Protein AF-A0A923WHR3-F1 (afdb_monomer_lite)

Secondary structure (DSSP, 8-state):
----S---EEEEEEEE-TT--SEEEEEEESS-EEEEEETTEEEE-S-BSSEEEEEES-TT-EEEEEEEE-SSS-EEEEEEEEEEB--TT--S---TT--S--EEEEEEEEEE-

Structure (mmCIF, N/CA/C/O backbone):
data_AF-A0A923WHR3-F1
#
_entry.id   AF-A0A923WHR3-F1
#
loop_
_atom_site.group_PDB
_atom_site.id
_atom_site.type_symbol
_atom_site.label_atom_id
_atom_site.label_alt_id
_atom_site.label_comp_id
_atom_site.label_asym_id
_atom_site.label_entity_id
_atom_site.label_seq_id
_atom_site.pdbx_PDB_ins_code
_atom_site.Cartn_x
_atom_site.Cartn_y
_atom_site.Cartn_z
_atom_site.occupancy
_atom_site.B_iso_or_equiv
_atom_site.auth_seq_id
_atom_site.auth_comp_id
_atom_site.auth_asym_id
_atom_site.auth_atom_id
_atom_site.pdbx_PDB_model_num
ATOM 1 N N . ARG A 1 1 ? -17.552 8.888 30.009 1.00 40.91 1 ARG A N 1
ATOM 2 C CA . ARG A 1 1 ? -17.814 8.818 28.555 1.00 40.91 1 ARG A CA 1
ATOM 3 C C . ARG A 1 1 ? -16.868 7.747 28.076 1.00 40.91 1 ARG A C 1
ATOM 5 O O . ARG A 1 1 ? -15.671 7.972 28.127 1.00 40.91 1 ARG A O 1
ATOM 12 N N . ASP A 1 2 ? -17.411 6.563 27.874 1.00 37.69 2 ASP A N 1
ATOM 13 C CA . ASP A 1 2 ? -16.689 5.298 27.891 1.00 37.69 2 ASP A CA 1
ATOM 14 C C . ASP A 1 2 ? -15.660 5.225 26.752 1.00 37.69 2 ASP A C 1
ATOM 16 O O . ASP A 1 2 ? -16.011 5.257 25.573 1.00 37.69 2 ASP A O 1
ATOM 20 N N . GLU A 1 3 ? -14.380 5.194 27.127 1.00 50.12 3 GLU A N 1
ATOM 21 C CA . GLU A 1 3 ? -13.286 4.673 26.312 1.00 50.12 3 GLU A CA 1
ATOM 22 C C . GLU A 1 3 ? -13.333 3.147 26.427 1.00 50.12 3 GLU A C 1
ATOM 24 O O . GLU A 1 3 ? -13.097 2.623 27.507 1.00 50.12 3 GLU A O 1
ATOM 29 N N . GLU A 1 4 ? -13.742 2.467 25.356 1.00 48.66 4 GLU A N 1
ATOM 30 C CA . GLU A 1 4 ? -13.155 1.223 24.827 1.00 48.66 4 GLU A CA 1
ATOM 31 C C . GLU A 1 4 ? -14.097 0.735 23.710 1.00 48.66 4 GLU A C 1
ATOM 33 O O . GLU A 1 4 ? -15.235 0.340 23.958 1.00 48.66 4 GLU A O 1
ATOM 38 N N . GLY A 1 5 ? -13.667 0.798 22.450 1.00 43.59 5 GLY A N 1
ATOM 39 C CA . GLY A 1 5 ? -14.550 0.452 21.329 1.00 43.59 5 GLY A CA 1
ATOM 40 C C . GLY A 1 5 ? -13.839 -0.008 20.071 1.00 43.59 5 GLY A C 1
ATOM 41 O O . GLY A 1 5 ? -14.393 0.138 18.987 1.00 43.59 5 GLY A O 1
ATOM 42 N N . SER A 1 6 ? -12.640 -0.571 20.259 1.00 54.50 6 SER A N 1
ATOM 43 C CA . SER A 1 6 ? -11.760 -1.282 19.322 1.00 54.50 6 SER A CA 1
ATOM 44 C C . SER A 1 6 ? -10.469 -0.539 18.992 1.00 54.50 6 SER A C 1
ATOM 46 O O . SER A 1 6 ? -10.447 0.426 18.229 1.00 54.50 6 SER A O 1
ATOM 48 N N . ALA A 1 7 ? -9.361 -1.054 19.522 1.00 74.56 7 ALA A N 1
ATOM 49 C CA . ALA A 1 7 ? -8.029 -0.642 19.113 1.00 74.56 7 ALA A CA 1
ATOM 50 C C . ALA A 1 7 ? -7.885 -0.778 17.586 1.00 74.56 7 ALA A C 1
ATOM 52 O O . ALA A 1 7 ? -8.135 -1.844 17.018 1.00 74.56 7 ALA A O 1
ATOM 53 N N . SER A 1 8 ? -7.491 0.309 16.915 1.00 85.81 8 SER A N 1
ATOM 54 C CA . SER A 1 8 ? -7.187 0.290 15.482 1.00 85.81 8 SER A CA 1
ATOM 55 C C . SER A 1 8 ? -6.151 -0.788 15.181 1.00 85.81 8 SER A C 1
ATOM 57 O O . SER A 1 8 ? -5.131 -0.883 15.875 1.00 85.81 8 SER A O 1
ATOM 59 N N . ARG A 1 9 ? -6.356 -1.550 14.112 1.00 91.12 9 ARG A N 1
ATOM 60 C CA . ARG A 1 9 ? -5.397 -2.560 13.682 1.00 91.12 9 ARG A CA 1
ATOM 61 C C . ARG A 1 9 ? -4.250 -1.890 12.929 1.00 91.12 9 ARG A C 1
ATOM 63 O O . ARG A 1 9 ? -4.462 -1.345 11.849 1.00 91.12 9 ARG A O 1
ATOM 70 N N . LYS A 1 10 ? -3.034 -1.962 13.470 1.00 93.19 10 LYS A N 1
ATOM 71 C CA . LYS A 1 10 ? -1.822 -1.496 12.782 1.00 93.19 10 LYS A CA 1
ATOM 72 C C . LYS A 1 10 ? -1.277 -2.592 11.874 1.00 93.19 10 LYS A C 1
ATOM 74 O O . LYS A 1 10 ? -1.163 -3.743 12.290 1.00 93.19 10 LYS A O 1
ATOM 79 N N . VAL A 1 11 ? -0.951 -2.226 10.644 1.00 93.31 11 VAL A N 1
ATOM 80 C CA . VAL A 1 11 ? -0.403 -3.121 9.628 1.00 93.31 11 VAL A CA 1
ATOM 81 C C . VAL A 1 11 ? 0.824 -2.469 9.025 1.00 93.31 11 VAL A C 1
ATOM 83 O O . VAL A 1 11 ? 0.787 -1.303 8.641 1.00 93.31 11 VAL A O 1
ATOM 86 N N . GLU A 1 12 ? 1.891 -3.245 8.911 1.00 95.94 12 GLU A N 1
ATOM 87 C CA . GLU A 1 12 ? 3.117 -2.823 8.258 1.00 95.94 12 GLU A CA 1
ATOM 88 C C . GLU A 1 12 ? 3.515 -3.855 7.207 1.00 95.94 12 GLU A C 1
ATOM 90 O O . GLU A 1 12 ? 3.487 -5.058 7.467 1.00 95.94 12 GLU A O 1
ATOM 95 N N . PHE A 1 13 ? 3.865 -3.386 6.015 1.00 95.81 13 PHE A N 1
ATOM 96 C CA . PHE A 1 13 ? 4.400 -4.236 4.959 1.00 95.81 13 PHE A CA 1
ATOM 97 C C . PHE A 1 13 ? 5.344 -3.447 4.063 1.00 95.81 13 PHE A C 1
ATOM 99 O O . PHE A 1 13 ? 5.329 -2.215 4.030 1.00 95.81 13 PHE A O 1
ATOM 106 N N . THR A 1 14 ? 6.171 -4.169 3.317 1.00 95.94 14 THR A N 1
ATOM 107 C CA . THR A 1 14 ? 7.014 -3.587 2.280 1.00 95.94 14 THR A CA 1
ATOM 108 C C . THR A 1 14 ? 6.553 -4.044 0.906 1.00 95.94 14 THR A C 1
ATOM 110 O O . THR A 1 14 ? 6.042 -5.150 0.736 1.00 95.94 14 THR A O 1
ATOM 113 N N . LEU A 1 15 ? 6.716 -3.170 -0.081 1.00 94.56 15 LEU A N 1
ATOM 114 C CA . LEU A 1 15 ? 6.349 -3.417 -1.465 1.00 94.56 15 LEU A CA 1
ATOM 115 C C . LEU A 1 15 ? 7.523 -3.056 -2.368 1.00 94.56 15 LEU A C 1
ATOM 117 O O . LEU A 1 15 ? 8.068 -1.959 -2.282 1.00 94.56 15 LEU A O 1
ATOM 121 N N . ARG A 1 16 ? 7.883 -3.974 -3.259 1.00 93.69 16 ARG A N 1
ATOM 122 C CA . ARG A 1 16 ? 8.832 -3.743 -4.349 1.00 93.69 16 ARG A CA 1
ATOM 123 C C . ARG A 1 16 ? 8.223 -4.302 -5.621 1.00 93.69 16 ARG A C 1
ATOM 125 O O . ARG A 1 16 ? 7.813 -5.462 -5.620 1.00 93.69 16 ARG A O 1
ATOM 132 N N . SER A 1 17 ? 8.192 -3.506 -6.689 1.00 89.38 17 SER A N 1
ATOM 133 C CA . SER A 1 17 ? 7.693 -4.003 -7.972 1.00 89.38 17 SER A CA 1
ATOM 134 C C . SER A 1 17 ? 8.635 -5.056 -8.532 1.00 89.38 17 SER A C 1
ATOM 136 O O . SER A 1 17 ? 9.834 -4.819 -8.682 1.00 89.38 17 SER A O 1
ATOM 138 N N . LYS A 1 18 ? 8.088 -6.215 -8.898 1.00 88.19 18 LYS A N 1
ATOM 139 C CA . LYS A 1 18 ? 8.876 -7.259 -9.565 1.00 88.19 18 LYS A CA 1
ATOM 140 C C . LYS A 1 18 ? 9.229 -6.860 -10.999 1.00 88.19 18 LYS A C 1
ATOM 142 O O . LYS A 1 18 ? 10.303 -7.204 -11.485 1.00 88.19 18 LYS A O 1
ATOM 147 N N . ASN A 1 19 ? 8.335 -6.137 -11.672 1.00 86.50 19 ASN A N 1
ATOM 148 C CA . ASN A 1 19 ? 8.474 -5.780 -13.084 1.00 86.50 19 ASN A CA 1
ATOM 149 C C . ASN A 1 19 ? 9.108 -4.401 -13.299 1.00 86.50 19 ASN A C 1
ATOM 151 O O . ASN A 1 19 ? 9.145 -3.913 -14.427 1.00 86.50 19 ASN A O 1
ATOM 155 N N . LYS A 1 20 ? 9.585 -3.760 -12.223 1.00 87.44 20 LYS A N 1
ATOM 156 C CA . LYS A 1 20 ? 10.060 -2.370 -12.224 1.00 87.44 20 LYS A CA 1
ATOM 157 C C . LYS A 1 20 ? 9.032 -1.418 -12.838 1.00 87.44 20 LYS A C 1
ATOM 159 O O . LYS A 1 20 ? 9.375 -0.503 -13.590 1.00 87.44 20 LYS A O 1
ATOM 164 N N . ALA A 1 21 ? 7.758 -1.676 -12.547 1.00 87.06 21 ALA A N 1
ATOM 165 C CA . ALA A 1 21 ? 6.645 -0.959 -13.132 1.00 87.06 21 ALA A CA 1
ATOM 166 C C . ALA A 1 21 ? 6.728 0.535 -12.770 1.00 87.06 21 ALA A C 1
ATOM 168 O O . ALA A 1 21 ? 6.979 0.883 -11.609 1.00 87.06 21 ALA A O 1
ATOM 169 N N . PRO A 1 22 ? 6.503 1.444 -13.736 1.00 86.62 22 PRO A N 1
ATOM 170 C CA . PRO A 1 22 ? 6.503 2.883 -13.481 1.00 86.62 22 PRO A CA 1
ATOM 171 C C . PRO A 1 22 ? 5.312 3.329 -12.635 1.00 86.62 22 PRO A C 1
ATOM 173 O O . PRO A 1 22 ? 5.318 4.444 -12.114 1.00 86.62 22 PRO A O 1
ATOM 176 N N . THR A 1 23 ? 4.261 2.513 -12.544 1.00 89.94 23 THR A N 1
ATOM 177 C CA . THR A 1 23 ? 3.094 2.803 -11.718 1.00 89.94 23 THR A CA 1
ATOM 178 C C . THR A 1 23 ? 2.579 1.542 -11.044 1.00 89.94 23 THR A C 1
ATOM 180 O O . THR A 1 23 ? 2.433 0.504 -11.692 1.00 89.94 23 THR A O 1
ATOM 183 N N . ILE A 1 24 ? 2.284 1.657 -9.751 1.00 92.50 24 ILE A N 1
ATOM 184 C CA . ILE A 1 24 ? 1.625 0.623 -8.954 1.00 92.50 24 ILE A CA 1
ATOM 185 C C . ILE A 1 24 ? 0.372 1.227 -8.331 1.00 92.50 24 ILE A C 1
ATOM 187 O O . ILE A 1 24 ? 0.437 2.266 -7.680 1.00 92.50 24 ILE A O 1
ATOM 191 N N . GLU A 1 25 ? -0.767 0.579 -8.513 1.00 94.31 25 GLU A N 1
ATOM 192 C CA . GLU A 1 25 ? -2.027 0.940 -7.879 1.00 94.31 25 GLU A CA 1
ATOM 193 C C . GLU A 1 25 ? -2.285 0.006 -6.697 1.00 94.31 25 GLU A C 1
ATOM 195 O O . GLU A 1 25 ? -2.161 -1.212 -6.812 1.00 94.31 25 GLU A O 1
ATOM 200 N N . LEU A 1 26 ? -2.642 0.583 -5.554 1.00 95.56 26 LEU A N 1
ATOM 201 C CA . LEU A 1 26 ? -3.070 -0.133 -4.363 1.00 95.56 26 LEU A CA 1
ATOM 202 C C . LEU A 1 26 ? -4.528 0.208 -4.077 1.00 95.56 26 LEU A C 1
ATOM 204 O O . LEU A 1 26 ? -4.911 1.378 -4.128 1.00 95.56 26 LEU A O 1
ATOM 208 N N . ARG A 1 27 ? -5.330 -0.789 -3.709 1.00 96.31 27 ARG A N 1
ATOM 209 C CA . ARG A 1 27 ? -6.697 -0.600 -3.211 1.00 96.31 27 ARG A CA 1
ATOM 210 C C . ARG A 1 27 ? -6.911 -1.420 -1.949 1.00 96.31 27 ARG A C 1
ATOM 212 O O . ARG A 1 27 ? -6.616 -2.610 -1.928 1.00 96.31 27 ARG A O 1
ATOM 219 N N . LEU A 1 28 ? -7.476 -0.785 -0.929 1.00 95.06 28 LEU A N 1
ATOM 220 C CA . LEU A 1 28 ? -7.925 -1.446 0.289 1.00 95.06 28 LEU A CA 1
ATOM 221 C C . LEU A 1 28 ? -9.395 -1.856 0.155 1.00 95.06 28 LEU A C 1
ATOM 223 O O . LEU A 1 28 ? -10.242 -1.045 -0.217 1.00 95.06 28 LEU A O 1
ATOM 227 N N . GLU A 1 29 ? -9.697 -3.098 0.518 1.00 94.31 29 GLU A N 1
ATOM 228 C CA . GLU A 1 29 ? -11.056 -3.620 0.639 1.00 94.31 29 GLU A CA 1
ATOM 229 C C . GLU A 1 29 ? -11.249 -4.350 1.971 1.00 94.31 29 GLU A C 1
ATOM 231 O O . GLU A 1 29 ? -10.320 -4.950 2.511 1.00 94.31 29 GLU A O 1
ATOM 236 N N . GLY A 1 30 ? -12.479 -4.341 2.485 1.00 92.31 30 GLY A N 1
ATOM 237 C CA . GLY A 1 30 ? -12.859 -5.098 3.682 1.00 92.31 30 GLY A CA 1
ATOM 238 C C . GLY A 1 30 ? -12.526 -4.433 5.021 1.00 92.31 30 GLY A C 1
ATOM 239 O O . GLY A 1 30 ? -12.854 -5.008 6.049 1.00 92.31 30 GLY A O 1
ATOM 240 N N . ALA A 1 31 ? -11.923 -3.243 5.033 1.00 93.56 31 ALA A N 1
ATOM 241 C CA . ALA A 1 31 ? -11.756 -2.423 6.233 1.00 93.56 31 ALA A CA 1
ATOM 242 C C . ALA A 1 31 ? -11.704 -0.936 5.868 1.00 93.56 31 ALA A C 1
ATOM 244 O O . ALA A 1 31 ? -11.309 -0.587 4.753 1.00 93.56 31 ALA A O 1
ATOM 245 N N . ASP A 1 32 ? -12.048 -0.074 6.822 1.00 94.00 32 ASP A N 1
ATOM 246 C CA . ASP A 1 32 ? -11.857 1.364 6.679 1.00 94.00 32 ASP A CA 1
ATOM 247 C C . ASP A 1 32 ? -10.390 1.703 6.962 1.00 94.00 32 ASP A C 1
ATOM 249 O O . ASP A 1 32 ? -9.805 1.264 7.957 1.00 94.00 32 ASP A O 1
ATOM 253 N N . MET A 1 33 ? -9.789 2.512 6.095 1.00 94.56 33 MET A N 1
ATOM 254 C CA . MET A 1 33 ? -8.498 3.134 6.368 1.00 94.56 33 MET A CA 1
ATOM 255 C C . MET A 1 33 ? -8.699 4.222 7.418 1.00 94.56 33 MET A C 1
ATOM 257 O O . MET A 1 33 ? -9.592 5.044 7.256 1.00 94.56 33 MET A O 1
ATOM 261 N N . LEU A 1 34 ? -7.864 4.276 8.451 1.00 95.50 34 LEU A N 1
ATOM 262 C CA . LEU A 1 34 ? -7.864 5.341 9.462 1.00 95.50 34 LEU A CA 1
ATOM 263 C C . LEU A 1 34 ? -6.691 6.306 9.268 1.00 95.50 34 LEU A C 1
ATOM 265 O O . LEU A 1 34 ? -6.847 7.511 9.418 1.00 95.50 34 LEU A O 1
ATOM 269 N N . SER A 1 35 ? -5.514 5.774 8.934 1.00 95.56 35 SER A N 1
ATOM 270 C CA . SER A 1 35 ? -4.343 6.562 8.538 1.00 95.56 35 SER A CA 1
ATOM 271 C C . SER A 1 35 ? -3.387 5.708 7.710 1.00 95.56 35 SER A C 1
ATOM 273 O O . SER A 1 35 ? -3.379 4.482 7.838 1.00 95.56 35 SER A O 1
ATOM 275 N N . ALA A 1 36 ? -2.576 6.353 6.876 1.00 96.19 36 ALA A N 1
ATOM 276 C CA . ALA A 1 36 ? -1.550 5.700 6.080 1.00 96.19 36 ALA A CA 1
ATOM 277 C C . ALA A 1 36 ? -0.266 6.529 6.059 1.00 96.19 36 ALA A C 1
ATOM 279 O O . ALA A 1 36 ? -0.295 7.754 5.882 1.00 96.19 36 ALA A O 1
ATOM 280 N N . ARG A 1 37 ? 0.869 5.843 6.171 1.00 97.31 37 ARG A N 1
ATOM 281 C CA . ARG A 1 37 ? 2.199 6.390 5.921 1.00 97.31 37 ARG A CA 1
ATOM 282 C C . ARG A 1 37 ? 2.926 5.573 4.865 1.00 97.31 37 ARG A C 1
ATOM 284 O O . ARG A 1 37 ? 2.771 4.355 4.793 1.00 97.31 37 ARG A O 1
ATOM 291 N N . LEU A 1 38 ? 3.736 6.272 4.085 1.00 96.06 38 LEU A N 1
ATOM 292 C CA . LEU A 1 38 ? 4.619 5.727 3.067 1.00 96.06 38 LEU A CA 1
ATOM 293 C C . LEU A 1 38 ? 6.025 6.249 3.339 1.00 96.06 38 LEU A C 1
ATOM 295 O O . LEU A 1 38 ? 6.232 7.462 3.375 1.00 96.06 38 LEU A O 1
ATOM 299 N N . ASP A 1 39 ? 6.973 5.346 3.565 1.00 95.62 39 ASP A N 1
ATOM 300 C CA . ASP A 1 39 ? 8.373 5.681 3.840 1.00 95.62 39 ASP A CA 1
ATOM 301 C C . ASP A 1 39 ? 8.509 6.719 4.978 1.00 95.62 39 ASP A C 1
ATOM 303 O O . ASP A 1 39 ? 9.270 7.684 4.906 1.00 95.62 39 ASP A O 1
ATOM 307 N N . GLY A 1 40 ? 7.689 6.553 6.026 1.00 94.50 40 GLY A N 1
ATOM 308 C CA . GLY A 1 40 ? 7.612 7.445 7.190 1.00 94.50 40 GLY A CA 1
ATOM 309 C C . GLY A 1 40 ? 6.832 8.751 6.975 1.00 94.50 40 GLY A C 1
ATOM 310 O O . GLY A 1 40 ? 6.563 9.462 7.943 1.00 94.50 40 GLY A O 1
ATOM 311 N N . LYS A 1 41 ? 6.421 9.073 5.742 1.00 95.69 41 LYS A N 1
ATOM 312 C CA . LYS A 1 41 ? 5.633 10.273 5.422 1.00 95.69 41 LYS A CA 1
ATOM 313 C C . LYS A 1 41 ? 4.142 9.986 5.511 1.00 95.69 41 LYS A C 1
ATOM 315 O O . LYS A 1 41 ? 3.674 8.972 5.005 1.00 95.69 41 LYS A O 1
ATOM 320 N N . VAL A 1 42 ? 3.381 10.895 6.116 1.00 95.31 42 VAL A N 1
ATOM 321 C CA . VAL A 1 42 ? 1.915 10.792 6.172 1.00 95.31 42 VAL A CA 1
ATOM 322 C C . VAL A 1 42 ? 1.340 10.975 4.769 1.00 95.31 42 VAL A C 1
ATOM 324 O O . VAL A 1 42 ? 1.531 12.017 4.150 1.00 95.31 42 VAL A O 1
ATOM 327 N N . VAL A 1 43 ? 0.634 9.954 4.283 1.00 93.88 43 VAL A N 1
ATOM 328 C CA . VAL A 1 43 ? -0.153 10.009 3.042 1.00 93.88 43 VAL A CA 1
ATOM 329 C C . VAL A 1 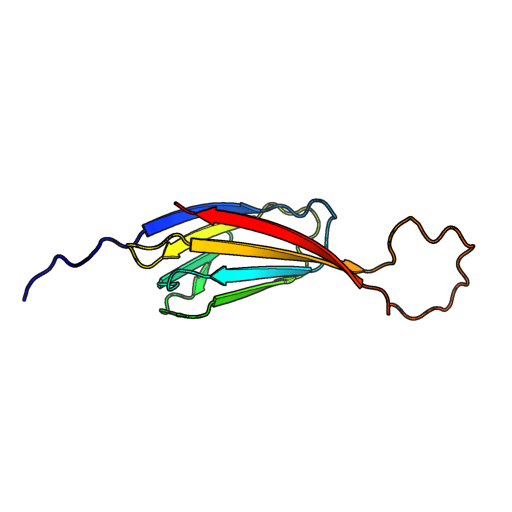43 ? -1.562 10.498 3.357 1.00 93.88 43 VAL A C 1
ATOM 331 O O . VAL A 1 43 ? -2.115 11.332 2.645 1.00 93.88 43 VAL A O 1
ATOM 334 N N . THR A 1 44 ? -2.147 9.987 4.440 1.00 93.31 44 THR A N 1
ATOM 335 C CA . THR A 1 44 ? -3.433 10.449 4.956 1.00 93.31 44 THR A CA 1
ATOM 336 C C . THR A 1 44 ? -3.558 10.153 6.446 1.00 93.31 44 THR A C 1
ATOM 338 O O . THR A 1 44 ? -3.046 9.150 6.940 1.00 93.31 44 THR A O 1
ATOM 341 N N . ASP A 1 45 ? -4.255 11.024 7.157 1.00 94.00 45 ASP A N 1
ATOM 342 C CA . ASP A 1 45 ? -4.670 10.901 8.555 1.00 94.00 45 ASP A CA 1
ATOM 343 C C . ASP A 1 45 ? -6.204 10.877 8.691 1.00 94.00 45 ASP A C 1
ATOM 345 O O . ASP A 1 45 ? -6.745 11.034 9.785 1.00 94.00 45 ASP A O 1
ATOM 349 N N . LYS A 1 46 ? -6.911 10.704 7.566 1.00 90.81 46 LYS A N 1
ATOM 350 C CA . L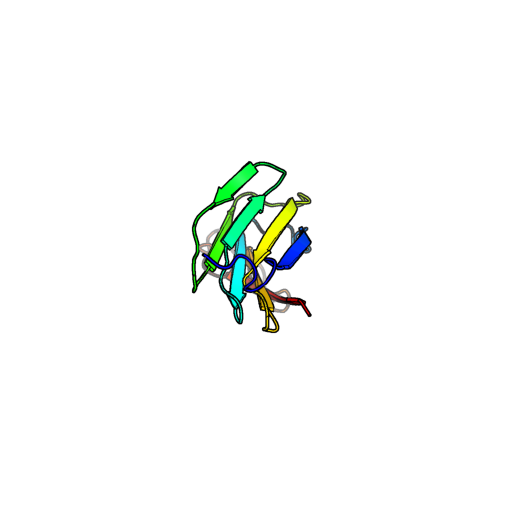YS A 1 46 ? -8.370 10.722 7.501 1.00 90.81 46 LYS A CA 1
ATOM 351 C C . LYS A 1 46 ? -8.928 9.322 7.341 1.00 90.81 46 LYS A C 1
ATOM 353 O O . LYS A 1 46 ? -8.403 8.501 6.589 1.00 90.81 46 LYS A O 1
ATOM 358 N N . THR A 1 47 ? -10.080 9.112 7.970 1.00 93.06 47 THR A N 1
ATOM 359 C CA . THR A 1 47 ? -10.857 7.897 7.777 1.00 93.06 47 THR A CA 1
ATOM 360 C C . THR A 1 47 ? -11.434 7.833 6.363 1.00 93.06 47 THR A C 1
ATOM 362 O O . THR A 1 47 ? -12.082 8.776 5.908 1.00 93.06 47 THR A O 1
ATOM 365 N N . ALA A 1 48 ? -11.232 6.708 5.679 1.00 92.19 48 ALA A N 1
ATOM 366 C CA . ALA A 1 48 ? -11.764 6.446 4.349 1.00 92.19 48 ALA A CA 1
ATOM 367 C C . ALA A 1 48 ? -12.256 4.997 4.232 1.00 92.19 48 ALA A C 1
ATOM 369 O O . ALA A 1 48 ? -11.479 4.052 4.350 1.00 92.19 48 ALA A O 1
ATOM 370 N N . ARG A 1 49 ? -13.549 4.835 3.929 1.00 89.81 49 ARG A N 1
ATOM 371 C CA . ARG A 1 49 ? -14.181 3.528 3.668 1.00 89.81 49 ARG A CA 1
ATOM 372 C C . ARG A 1 49 ? -13.730 2.886 2.356 1.00 89.81 49 ARG A C 1
ATOM 374 O O . ARG A 1 49 ? -13.718 1.670 2.214 1.00 89.81 49 ARG A O 1
ATOM 381 N N . PHE A 1 50 ? -13.364 3.723 1.390 1.00 88.38 50 PHE A N 1
ATOM 382 C CA . PHE A 1 50 ? -12.764 3.311 0.130 1.00 88.38 50 PHE A CA 1
ATOM 383 C C . PHE A 1 50 ? -11.439 4.036 0.007 1.00 88.38 50 PHE A C 1
ATOM 385 O O . PHE A 1 50 ? -11.413 5.260 -0.126 1.00 88.38 50 PHE A O 1
ATOM 392 N N . TRP A 1 51 ? -10.345 3.286 0.075 1.00 94.12 51 TRP A N 1
ATOM 393 C CA . TRP A 1 51 ? -9.018 3.846 -0.107 1.00 94.12 51 TRP A CA 1
ATOM 394 C C . TRP A 1 51 ? -8.320 3.193 -1.288 1.00 94.12 51 TRP A C 1
ATOM 396 O O . TRP A 1 51 ? -8.295 1.969 -1.434 1.00 94.12 51 TRP A O 1
ATOM 406 N N . SER A 1 52 ? -7.723 4.038 -2.115 1.00 94.88 52 SER A N 1
ATOM 407 C CA . SER A 1 52 ? -6.817 3.641 -3.175 1.00 94.88 52 SER A CA 1
ATOM 408 C C . SER A 1 52 ? -5.690 4.651 -3.286 1.00 94.88 52 SER A C 1
ATOM 410 O O . SER A 1 52 ? -5.881 5.833 -2.996 1.00 94.88 52 SER A O 1
ATOM 412 N N . MET A 1 53 ? -4.536 4.201 -3.755 1.00 93.81 53 MET A N 1
ATOM 413 C CA . MET A 1 53 ? -3.384 5.054 -4.001 1.00 93.81 53 MET A CA 1
ATOM 414 C C . MET A 1 53 ? -2.633 4.575 -5.235 1.00 93.81 53 MET A C 1
ATOM 416 O O . MET A 1 53 ? -2.467 3.376 -5.438 1.00 93.81 53 MET A O 1
ATOM 420 N N . SER A 1 54 ? -2.136 5.521 -6.022 1.00 92.88 54 SER A N 1
ATOM 421 C CA . SER A 1 54 ? -1.227 5.253 -7.132 1.00 92.88 54 SER A CA 1
ATOM 422 C C . SER A 1 54 ? 0.167 5.728 -6.748 1.00 92.88 54 SER A C 1
ATOM 424 O O . SER A 1 54 ? 0.369 6.894 -6.413 1.00 92.88 54 SER A O 1
ATOM 426 N N . LEU A 1 55 ? 1.131 4.818 -6.786 1.00 91.75 55 LEU A N 1
ATOM 427 C CA . LEU A 1 55 ? 2.544 5.143 -6.719 1.00 91.75 55 LEU A CA 1
ATOM 428 C C . LEU A 1 55 ? 3.071 5.323 -8.136 1.00 91.75 55 LEU A C 1
ATOM 430 O O . LEU A 1 55 ? 2.891 4.440 -8.971 1.00 91.75 55 LEU A O 1
ATOM 434 N N . HIS A 1 56 ? 3.746 6.437 -8.390 1.00 89.56 56 HIS A N 1
ATOM 435 C CA . HIS A 1 56 ? 4.400 6.719 -9.664 1.00 89.56 56 HIS A CA 1
ATOM 436 C C . HIS A 1 56 ? 5.914 6.782 -9.476 1.00 89.56 56 HIS A C 1
ATOM 438 O O . HIS A 1 56 ? 6.395 7.160 -8.410 1.00 89.56 56 HIS A O 1
ATOM 444 N N . GLY A 1 57 ? 6.669 6.432 -10.517 1.00 82.62 57 GLY A N 1
ATOM 445 C CA . GLY A 1 57 ? 8.133 6.465 -10.471 1.00 82.62 57 GLY A CA 1
ATOM 446 C C . GLY A 1 57 ? 8.742 5.419 -9.531 1.00 82.62 57 GLY A C 1
ATOM 447 O O . GLY A 1 57 ? 9.883 5.574 -9.111 1.00 82.62 57 GLY A O 1
ATOM 448 N N . THR A 1 58 ? 7.994 4.361 -9.208 1.00 80.44 58 THR A N 1
ATOM 449 C CA . THR A 1 58 ? 8.390 3.275 -8.296 1.00 80.44 58 THR A CA 1
ATOM 450 C C . THR A 1 58 ? 9.664 2.568 -8.743 1.00 80.44 58 THR A C 1
ATOM 452 O O . THR A 1 58 ? 10.592 2.404 -7.949 1.00 80.44 58 THR A O 1
ATOM 455 N N . GLY A 1 59 ? 9.737 2.169 -10.019 1.00 78.00 59 GLY A N 1
ATOM 456 C CA . GLY A 1 59 ? 10.882 1.425 -10.544 1.00 78.00 59 GLY A CA 1
ATOM 457 C C . GLY A 1 59 ? 11.202 0.204 -9.671 1.00 78.00 59 GLY A C 1
ATOM 458 O O . GLY A 1 59 ? 10.317 -0.598 -9.391 1.00 78.00 59 GLY A O 1
ATOM 459 N N . ASP A 1 60 ? 12.456 0.083 -9.224 1.00 83.38 60 ASP A N 1
ATOM 460 C CA . ASP A 1 60 ? 12.957 -1.017 -8.371 1.00 83.38 60 ASP A CA 1
ATOM 461 C C . ASP A 1 60 ? 13.012 -0.652 -6.870 1.00 83.38 60 ASP A C 1
ATOM 463 O O . ASP A 1 60 ? 13.700 -1.294 -6.075 1.00 83.38 60 ASP A O 1
ATOM 467 N N . SER A 1 61 ? 12.339 0.429 -6.473 1.00 88.62 61 SER A N 1
ATOM 468 C CA . SER A 1 61 ? 12.399 0.934 -5.101 1.00 88.62 61 SER A CA 1
ATOM 469 C C . SER A 1 61 ? 11.611 0.039 -4.142 1.00 88.62 61 SER A C 1
ATOM 471 O O . SER A 1 61 ? 10.547 -0.487 -4.481 1.00 88.62 61 SER A O 1
ATOM 473 N N . LEU A 1 62 ? 12.133 -0.121 -2.923 1.00 93.88 62 LEU A N 1
ATOM 474 C CA . LEU A 1 62 ? 11.423 -0.757 -1.817 1.00 93.88 62 LEU A CA 1
ATOM 475 C C . LEU A 1 62 ? 10.681 0.319 -1.025 1.00 93.88 62 LEU A C 1
ATOM 477 O O . LEU A 1 62 ? 11.313 1.216 -0.474 1.00 93.88 62 LEU A O 1
ATOM 481 N N . HIS A 1 63 ? 9.362 0.193 -0.940 1.00 95.00 63 HIS A N 1
ATOM 482 C CA . HIS A 1 63 ? 8.500 1.111 -0.206 1.00 95.00 63 HIS A CA 1
ATOM 483 C C . HIS A 1 63 ? 7.969 0.461 1.063 1.00 95.00 63 HIS A C 1
ATOM 485 O O . HIS A 1 63 ? 7.487 -0.673 1.023 1.00 95.00 63 HIS A O 1
ATOM 491 N N . ARG A 1 64 ? 8.022 1.179 2.184 1.00 96.69 64 ARG A N 1
ATOM 492 C CA . ARG A 1 64 ? 7.473 0.752 3.473 1.00 96.69 64 ARG A CA 1
ATOM 493 C C . ARG A 1 64 ? 6.134 1.429 3.719 1.00 96.69 64 ARG A C 1
ATOM 495 O O . ARG A 1 64 ? 6.032 2.653 3.714 1.00 96.69 64 ARG A O 1
ATOM 502 N N . PHE A 1 65 ? 5.123 0.616 3.978 1.00 96.69 65 PHE A N 1
ATOM 50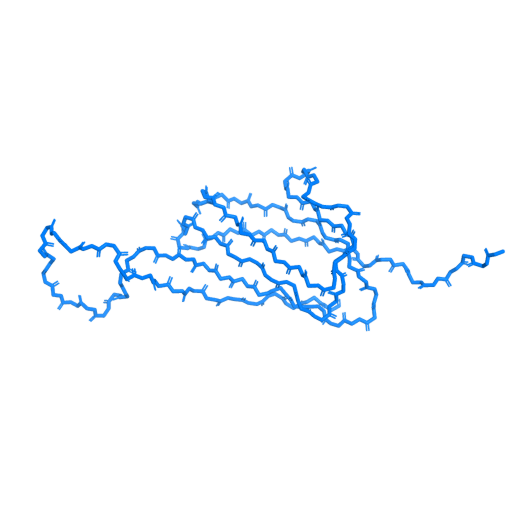3 C CA . PHE A 1 65 ? 3.765 1.043 4.258 1.00 96.69 65 PHE A CA 1
ATOM 504 C C . PHE A 1 65 ? 3.427 0.816 5.720 1.00 96.69 65 PHE A C 1
ATOM 506 O O . PHE A 1 65 ? 3.622 -0.284 6.232 1.00 96.69 65 PHE A O 1
ATOM 513 N N . GLU A 1 66 ? 2.850 1.828 6.358 1.00 97.00 66 GLU A N 1
ATOM 514 C CA . GLU A 1 66 ? 2.264 1.719 7.693 1.00 97.00 66 GLU A CA 1
ATOM 515 C C . GLU A 1 66 ? 0.802 2.157 7.602 1.00 97.00 66 GLU A C 1
ATOM 517 O O . GLU A 1 66 ? 0.515 3.318 7.308 1.00 97.00 66 GLU A O 1
ATOM 522 N N . LEU A 1 67 ? -0.131 1.236 7.829 1.00 95.19 67 LEU A N 1
ATOM 523 C CA . LEU A 1 67 ? -1.567 1.493 7.770 1.00 95.19 67 LEU A CA 1
ATOM 524 C C . LEU A 1 67 ? -2.193 1.283 9.148 1.00 95.19 67 LEU A C 1
ATOM 526 O O . LEU A 1 67 ? -1.884 0.315 9.844 1.00 95.19 67 LEU A O 1
ATOM 530 N N . ALA A 1 68 ? -3.119 2.157 9.524 1.00 95.38 68 ALA A N 1
ATOM 531 C CA . ALA A 1 68 ? -4.052 1.908 10.614 1.00 95.38 68 ALA A CA 1
ATOM 532 C C . ALA A 1 68 ? -5.429 1.637 10.013 1.00 95.38 68 ALA A C 1
ATOM 534 O O . ALA A 1 68 ? -5.939 2.465 9.261 1.00 95.38 68 ALA A O 1
ATOM 535 N N . LEU A 1 69 ? -6.016 0.489 10.338 1.00 94.44 69 LEU A N 1
ATOM 536 C CA . LEU A 1 69 ? -7.286 0.021 9.792 1.00 94.44 69 LEU A CA 1
ATOM 537 C C . LEU A 1 69 ? -8.340 -0.108 10.891 1.00 94.44 69 LEU A C 1
ATOM 539 O O . LEU A 1 69 ? -8.010 -0.317 12.067 1.00 94.44 69 LEU A O 1
ATOM 543 N N . SER A 1 70 ? -9.610 -0.035 10.501 1.00 92.88 70 SER A N 1
ATOM 544 C CA . SER A 1 70 ? -10.710 -0.401 11.384 1.00 92.88 70 SER A CA 1
ATOM 545 C C . SER A 1 70 ? -10.568 -1.859 11.861 1.00 92.88 70 SER A C 1
ATOM 547 O O . SER A 1 70 ? -10.110 -2.727 11.111 1.00 92.88 70 SER A O 1
ATOM 549 N N . PRO A 1 71 ? -10.960 -2.150 13.106 1.00 87.81 71 PRO A N 1
ATOM 550 C CA . PRO A 1 71 ? -10.992 -3.504 13.669 1.00 87.81 71 PRO A CA 1
ATOM 551 C C . PRO A 1 71 ? -11.991 -4.436 12.955 1.00 87.81 71 PRO A C 1
ATOM 553 O O . PRO A 1 71 ? -12.894 -3.990 12.250 1.00 87.81 71 PRO A O 1
ATOM 556 N N . GLY A 1 72 ? -11.899 -5.738 13.242 1.00 78.44 72 GLY A N 1
ATOM 557 C CA . GLY A 1 72 ? -13.043 -6.653 13.124 1.00 78.44 72 GLY A CA 1
ATOM 558 C C . GLY A 1 72 ? -13.361 -7.190 11.728 1.00 78.44 72 GLY A C 1
ATOM 559 O O . GLY A 1 72 ? -14.389 -7.838 11.556 1.00 78.44 72 GLY A O 1
ATOM 560 N N . SER A 1 73 ? -12.515 -6.959 10.721 1.00 78.50 73 SER A N 1
ATOM 561 C CA . SER A 1 73 ? -12.712 -7.517 9.377 1.00 78.50 73 SER A CA 1
ATOM 562 C C . SER A 1 73 ? -11.398 -7.902 8.699 1.00 78.50 73 SER A C 1
ATOM 564 O O . SER A 1 73 ? -10.344 -7.319 8.957 1.00 78.50 73 SER A O 1
ATOM 566 N N . ILE A 1 74 ? -11.472 -8.910 7.823 1.00 90.31 74 ILE A N 1
ATOM 567 C CA . ILE A 1 74 ? -10.354 -9.298 6.956 1.00 90.31 74 ILE A CA 1
ATOM 568 C C . ILE A 1 74 ? -10.183 -8.205 5.905 1.00 90.31 74 ILE A C 1
ATOM 570 O O . ILE A 1 74 ? -11.035 -8.047 5.026 1.00 90.31 74 ILE A O 1
ATOM 574 N N . ALA A 1 75 ? -9.059 -7.501 5.976 1.00 92.50 75 ALA A N 1
ATOM 575 C CA . ALA A 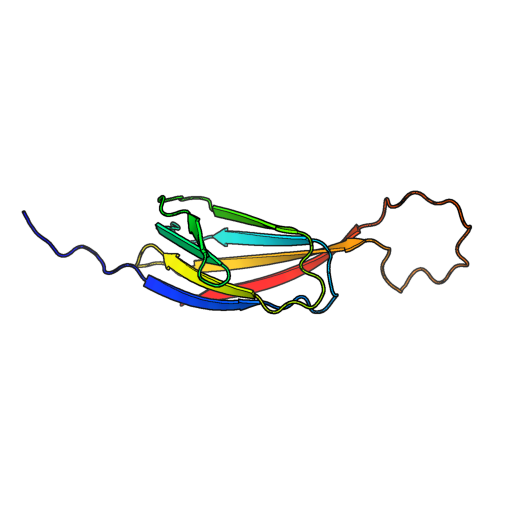1 75 ? -8.686 -6.510 4.984 1.00 92.50 75 ALA A CA 1
ATOM 576 C C . ALA A 1 75 ? -7.892 -7.162 3.845 1.00 92.50 75 ALA A C 1
ATOM 578 O O . ALA A 1 75 ? -7.113 -8.095 4.052 1.00 92.50 75 ALA A O 1
ATOM 579 N N . ARG A 1 76 ? -8.091 -6.673 2.624 1.00 95.38 76 ARG A N 1
ATOM 580 C CA . ARG A 1 76 ? -7.363 -7.095 1.425 1.00 95.38 76 ARG A CA 1
ATOM 581 C C . ARG A 1 76 ? -6.763 -5.869 0.770 1.00 95.38 76 ARG A C 1
ATOM 583 O O . ARG A 1 76 ? -7.471 -4.892 0.540 1.00 95.38 76 ARG A O 1
ATOM 590 N N . ILE A 1 77 ? -5.474 -5.930 0.470 1.00 95.31 77 ILE A N 1
ATOM 591 C CA . ILE A 1 77 ? -4.803 -4.930 -0.350 1.00 95.31 77 ILE A CA 1
ATOM 592 C C . ILE A 1 77 ? -4.616 -5.544 -1.727 1.00 95.31 77 ILE A C 1
ATOM 594 O O . ILE A 1 77 ? -3.824 -6.469 -1.896 1.00 95.31 77 ILE A O 1
ATOM 598 N N . HIS A 1 78 ? -5.369 -5.038 -2.695 1.00 96.69 78 HIS A N 1
ATOM 599 C CA . HIS A 1 78 ? -5.164 -5.339 -4.105 1.00 96.69 78 HIS A CA 1
ATOM 600 C C . HIS A 1 78 ? -4.022 -4.483 -4.621 1.00 96.69 78 HIS A C 1
ATOM 602 O O . HIS A 1 78 ? -3.982 -3.283 -4.347 1.00 96.69 78 HIS A O 1
ATOM 608 N N . ILE A 1 79 ? -3.110 -5.100 -5.359 1.00 95.19 79 ILE A N 1
ATOM 609 C CA . ILE A 1 79 ? -1.915 -4.472 -5.909 1.00 95.19 79 ILE A CA 1
ATOM 610 C C . ILE A 1 79 ? -1.947 -4.708 -7.413 1.00 95.19 79 ILE A C 1
ATOM 612 O O . ILE A 1 79 ? -2.048 -5.849 -7.853 1.00 95.19 79 ILE A O 1
ATOM 616 N N . ALA A 1 80 ? -1.866 -3.646 -8.205 1.00 93.25 80 ALA A N 1
ATOM 617 C CA . ALA A 1 80 ? -1.817 -3.727 -9.657 1.00 93.25 80 ALA A CA 1
ATOM 618 C C . ALA A 1 80 ? -0.618 -2.944 -10.191 1.00 93.25 80 ALA A C 1
ATOM 620 O O . ALA A 1 80 ? -0.529 -1.728 -10.044 1.00 93.25 80 ALA A O 1
ATOM 621 N N . GLU A 1 81 ? 0.311 -3.635 -10.838 1.00 90.50 81 GLU A N 1
ATOM 622 C CA . GLU A 1 81 ? 1.435 -3.029 -11.539 1.00 90.50 81 GLU A CA 1
ATOM 623 C C . GLU A 1 81 ? 1.040 -2.726 -12.988 1.00 90.50 81 GLU A C 1
ATOM 625 O O . GLU A 1 81 ? 0.603 -3.617 -13.721 1.00 90.50 81 GLU A O 1
ATOM 630 N N . ARG A 1 82 ? 1.225 -1.474 -13.419 1.00 87.19 82 ARG A N 1
ATOM 631 C CA . ARG A 1 82 ? 1.017 -1.051 -14.810 1.00 87.19 82 ARG A CA 1
ATOM 632 C C . ARG A 1 82 ? 2.349 -1.060 -15.539 1.00 87.19 82 ARG A C 1
ATOM 634 O O . ARG A 1 82 ? 3.200 -0.209 -15.281 1.00 87.19 82 ARG A O 1
ATOM 641 N N . ILE A 1 83 ? 2.522 -2.004 -16.454 1.00 83.88 83 ILE A N 1
ATOM 642 C CA . ILE A 1 83 ? 3.768 -2.219 -17.189 1.00 83.88 83 ILE A CA 1
ATOM 643 C C . ILE A 1 83 ? 3.558 -1.754 -18.636 1.00 83.88 83 ILE A C 1
ATOM 645 O O . ILE A 1 83 ? 2.725 -2.331 -19.339 1.00 83.88 83 ILE A O 1
ATOM 649 N N . PRO A 1 84 ? 4.277 -0.718 -19.105 1.00 76.12 84 PRO A N 1
ATOM 650 C CA . PRO A 1 84 ? 4.245 -0.327 -20.508 1.00 76.12 84 PRO A CA 1
ATOM 651 C C . PRO A 1 84 ? 4.867 -1.421 -21.380 1.00 76.12 84 PRO A C 1
ATOM 653 O O . PRO A 1 84 ? 5.979 -1.870 -21.106 1.00 76.12 84 PRO A O 1
ATOM 656 N N . GLY A 1 85 ? 4.186 -1.811 -22.454 1.00 67.62 85 GLY A N 1
ATOM 657 C CA . GLY A 1 85 ? 4.633 -2.862 -23.361 1.00 67.62 85 GLY A CA 1
ATOM 658 C C . GLY A 1 85 ? 3.824 -4.161 -23.251 1.00 67.62 85 GLY A C 1
ATOM 659 O O . GLY A 1 85 ? 3.157 -4.455 -22.257 1.00 67.62 85 GLY A O 1
ATOM 660 N N . LEU A 1 86 ? 3.892 -4.917 -24.341 1.00 58.88 86 LEU A N 1
ATOM 661 C CA . LEU A 1 86 ? 3.042 -6.044 -24.734 1.00 58.88 86 LEU A CA 1
ATOM 662 C C . LEU A 1 86 ? 3.607 -7.390 -24.207 1.00 58.88 86 LEU A C 1
ATOM 664 O O . LEU A 1 86 ? 4.831 -7.556 -24.189 1.00 58.88 86 LEU A O 1
ATOM 668 N N . PRO A 1 87 ? 2.764 -8.345 -23.753 1.00 52.34 87 PRO A N 1
ATOM 669 C CA . PRO A 1 87 ? 3.191 -9.651 -23.241 1.00 52.34 87 PRO A CA 1
ATOM 670 C C . PRO A 1 87 ? 4.035 -10.454 -24.246 1.00 52.34 87 PRO A C 1
ATOM 672 O O . PRO A 1 87 ? 3.776 -10.456 -25.449 1.00 52.34 87 PRO A O 1
ATOM 675 N N . GLY A 1 88 ? 5.031 -11.184 -23.727 1.00 49.69 88 GLY A N 1
ATOM 676 C CA . GLY A 1 88 ? 6.125 -11.840 -24.467 1.00 49.69 88 GLY A CA 1
ATOM 677 C C . GLY A 1 88 ? 5.75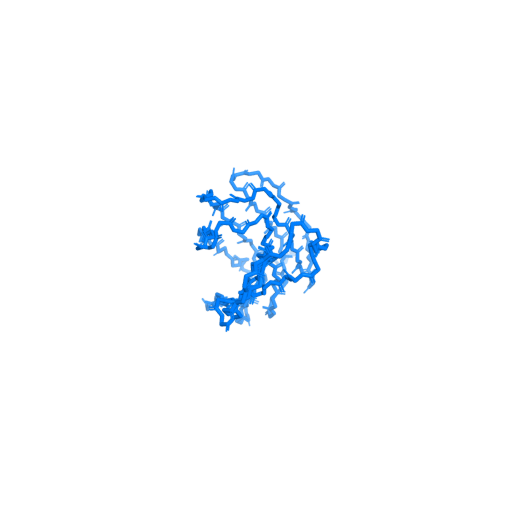9 -12.964 -25.447 1.00 49.69 88 GLY A C 1
ATOM 678 O O . GLY A 1 88 ? 6.647 -13.675 -25.907 1.00 49.69 88 GLY A O 1
ATOM 679 N N . ASN A 1 89 ? 4.483 -13.125 -25.791 1.00 51.75 89 ASN A N 1
ATOM 680 C CA . ASN A 1 89 ? 3.996 -14.143 -26.721 1.00 51.75 89 ASN A CA 1
ATOM 681 C C . ASN A 1 89 ? 3.834 -13.584 -28.147 1.00 51.75 89 ASN A C 1
ATOM 683 O O . ASN A 1 89 ? 3.620 -14.347 -29.084 1.00 51.75 89 ASN A O 1
ATOM 687 N N . ALA A 1 90 ? 3.931 -12.265 -28.333 1.00 49.41 90 ALA A N 1
ATOM 688 C CA . ALA A 1 90 ? 3.877 -11.623 -29.643 1.00 49.41 90 ALA A CA 1
ATOM 689 C C . ALA A 1 90 ? 5.281 -11.582 -30.272 1.00 49.41 90 ALA A C 1
ATOM 691 O O . ALA A 1 90 ? 5.914 -10.534 -30.395 1.00 49.41 90 ALA A O 1
ATOM 692 N N . GLY A 1 91 ? 5.800 -12.755 -30.635 1.00 51.66 91 GLY A N 1
ATOM 693 C CA . GLY A 1 91 ? 6.983 -12.861 -31.481 1.00 51.66 91 GLY A CA 1
ATOM 694 C C . GLY A 1 91 ? 6.676 -12.318 -32.877 1.00 51.66 91 GLY A C 1
ATOM 695 O O . GLY A 1 91 ? 6.104 -13.018 -33.705 1.00 51.66 91 GLY A O 1
ATOM 696 N N . GLY A 1 92 ? 7.053 -11.071 -33.139 1.00 45.72 92 GLY A N 1
ATOM 697 C CA . GLY A 1 92 ? 6.965 -10.452 -34.458 1.00 45.72 92 GLY A CA 1
ATOM 698 C C . GLY A 1 92 ? 7.711 -9.125 -34.465 1.00 45.72 92 GLY A C 1
ATOM 699 O O . GLY A 1 92 ? 7.470 -8.277 -33.612 1.00 45.72 92 GLY A O 1
ATOM 700 N N . ALA A 1 93 ? 8.664 -8.979 -35.386 1.00 50.09 93 ALA A N 1
ATOM 701 C CA . ALA A 1 93 ? 9.576 -7.843 -35.505 1.00 50.09 93 ALA A CA 1
ATOM 702 C C . ALA A 1 93 ? 8.887 -6.478 -35.306 1.00 50.09 93 ALA A C 1
ATOM 704 O O . ALA A 1 93 ? 7.885 -6.170 -35.947 1.00 50.09 93 ALA A O 1
ATOM 705 N N . ARG A 1 94 ? 9.451 -5.647 -34.424 1.00 50.22 94 ARG A N 1
ATOM 706 C CA . ARG A 1 94 ? 8.922 -4.325 -34.063 1.00 50.22 94 ARG A CA 1
ATOM 707 C C . ARG A 1 94 ? 9.178 -3.297 -35.179 1.00 50.22 94 ARG A C 1
ATOM 709 O O . ARG A 1 94 ? 10.345 -3.020 -35.454 1.00 50.22 94 ARG A O 1
ATOM 716 N N . PRO A 1 95 ? 8.152 -2.645 -35.759 1.00 48.53 95 PRO A N 1
ATOM 717 C CA . PRO A 1 95 ? 8.336 -1.414 -36.522 1.00 48.53 95 PRO A CA 1
ATOM 718 C C . PRO A 1 95 ? 8.513 -0.229 -35.560 1.00 48.53 95 PRO A C 1
ATOM 720 O O . PRO A 1 95 ? 7.858 -0.153 -34.520 1.00 48.53 95 PRO A O 1
ATOM 723 N N . ALA A 1 96 ? 9.382 0.718 -35.909 1.00 53.97 96 ALA A N 1
ATOM 724 C CA . ALA A 1 96 ? 9.851 1.812 -35.051 1.00 53.97 96 ALA A CA 1
ATOM 725 C C . ALA A 1 96 ? 8.804 2.889 -34.658 1.00 53.97 96 ALA A C 1
ATOM 727 O O . ALA A 1 96 ? 9.180 3.905 -34.080 1.00 53.97 96 ALA A O 1
ATOM 728 N N . HIS A 1 97 ? 7.506 2.700 -34.935 1.00 48.69 97 HIS A N 1
ATOM 729 C CA . HIS A 1 97 ? 6.499 3.773 -34.842 1.00 48.69 97 HIS A CA 1
ATOM 730 C C . HIS A 1 97 ? 5.124 3.370 -34.275 1.00 48.69 97 HIS A C 1
ATOM 732 O O . HIS A 1 97 ? 4.139 4.055 -34.540 1.00 48.69 97 HIS A O 1
ATOM 738 N N . THR A 1 98 ? 5.003 2.297 -33.487 1.00 46.25 98 THR A N 1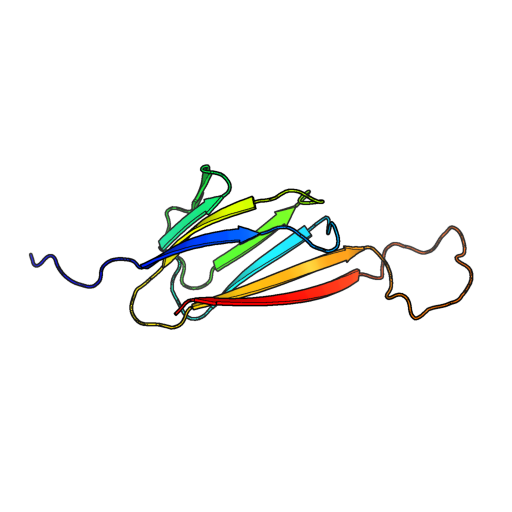
ATOM 739 C CA . THR A 1 98 ? 3.721 1.992 -32.824 1.00 46.25 98 THR A CA 1
ATOM 740 C C . THR A 1 98 ? 3.535 2.797 -31.527 1.00 46.25 98 THR A C 1
ATOM 742 O O . THR A 1 98 ? 4.440 2.817 -30.686 1.00 46.25 98 THR A O 1
ATOM 745 N N . PRO A 1 99 ? 2.381 3.471 -31.336 1.00 46.28 99 PRO A N 1
ATOM 746 C CA . PRO A 1 99 ? 2.067 4.173 -30.094 1.00 46.28 99 PRO A CA 1
ATOM 747 C C . PRO A 1 99 ? 2.042 3.199 -28.906 1.00 46.28 99 PRO A C 1
ATOM 749 O O . PRO A 1 99 ? 1.733 2.018 -29.067 1.00 46.28 99 PRO A O 1
ATOM 752 N N . LEU A 1 100 ? 2.380 3.709 -27.716 1.00 51.88 100 LEU A N 1
ATOM 753 C CA . LEU A 1 100 ? 2.500 3.021 -26.413 1.00 51.88 100 LEU A CA 1
ATOM 754 C C . LEU A 1 100 ? 1.164 2.446 -25.875 1.00 51.88 100 LEU A C 1
ATOM 756 O O . LEU A 1 100 ? 0.846 2.582 -24.698 1.00 51.88 100 LEU A O 1
ATOM 760 N N . THR A 1 101 ? 0.341 1.840 -26.726 1.00 51.09 101 THR A N 1
ATOM 761 C CA . THR A 1 101 ? -1.062 1.515 -26.424 1.00 51.09 101 THR A CA 1
ATOM 762 C C . THR A 1 101 ? -1.254 0.199 -25.677 1.00 51.09 101 THR A C 1
ATOM 764 O O . THR A 1 101 ? -2.367 -0.114 -25.268 1.00 51.09 101 THR A O 1
ATOM 767 N N . GLU A 1 102 ? -0.193 -0.572 -25.465 1.00 57.75 102 GLU A N 1
ATOM 768 C CA . GLU A 1 102 ? -0.302 -1.892 -24.855 1.00 57.75 102 GLU A CA 1
ATOM 769 C C . GLU A 1 102 ? 0.268 -1.856 -23.441 1.00 57.75 102 GLU A C 1
ATOM 771 O O . GLU A 1 102 ? 1.474 -1.725 -23.239 1.00 57.75 102 GLU A O 1
ATOM 776 N N . THR A 1 103 ? -0.628 -1.880 -22.454 1.00 65.94 103 THR A N 1
ATOM 777 C CA . THR A 1 103 ? -0.283 -1.920 -21.030 1.00 65.94 103 THR A CA 1
ATOM 778 C C . THR A 1 103 ? -0.590 -3.310 -20.499 1.00 65.94 103 THR A C 1
ATOM 780 O O . THR A 1 103 ? -1.741 -3.743 -20.527 1.00 65.94 103 THR A O 1
ATOM 783 N N . THR A 1 104 ? 0.426 -3.991 -19.979 1.00 77.06 104 THR A N 1
ATOM 784 C CA . THR A 1 104 ? 0.237 -5.231 -19.225 1.00 77.06 104 THR A CA 1
ATOM 785 C C . THR A 1 104 ? -0.088 -4.886 -17.773 1.00 77.06 104 THR A C 1
ATOM 787 O O . THR A 1 104 ? 0.575 -4.040 -17.168 1.00 77.06 104 THR A O 1
ATOM 790 N N . LEU A 1 105 ? -1.104 -5.543 -17.211 1.00 81.62 105 LEU A N 1
ATOM 791 C CA . LEU A 1 105 ? -1.451 -5.458 -15.793 1.00 81.62 105 LEU A CA 1
ATOM 792 C C . LEU A 1 105 ? -0.996 -6.735 -15.089 1.00 81.62 105 LEU A C 1
ATOM 794 O O . LEU A 1 105 ? -1.460 -7.823 -15.426 1.00 81.62 105 LEU A O 1
ATOM 798 N N . ALA A 1 106 ? -0.107 -6.600 -14.107 1.00 83.88 106 ALA A N 1
ATOM 799 C CA . ALA A 1 106 ? 0.215 -7.682 -13.182 1.00 83.88 106 ALA A CA 1
ATOM 800 C C . ALA A 1 106 ? -0.469 -7.403 -11.843 1.00 83.88 106 ALA A C 1
ATOM 802 O O . ALA A 1 106 ? -0.280 -6.332 -11.270 1.00 83.88 106 ALA A O 1
ATOM 803 N N . THR A 1 107 ? -1.278 -8.342 -11.357 1.00 91.00 107 THR A N 1
ATOM 804 C CA . THR A 1 107 ? -2.083 -8.161 -10.142 1.00 91.00 107 THR A CA 1
ATOM 805 C C . THR A 1 107 ? -1.677 -9.134 -9.048 1.00 91.00 107 THR A C 1
ATOM 807 O O . THR A 1 107 ? -1.446 -10.309 -9.330 1.00 91.00 107 THR A O 1
ATOM 810 N N . ASP A 1 108 ? -1.670 -8.663 -7.808 1.00 94.00 108 ASP A N 1
ATOM 811 C CA . ASP A 1 108 ? -1.442 -9.462 -6.606 1.00 94.00 108 ASP A CA 1
ATOM 812 C C . ASP A 1 108 ? -2.373 -9.005 -5.466 1.00 94.00 108 ASP A C 1
ATOM 814 O O . ASP A 1 108 ? -2.998 -7.942 -5.539 1.00 94.00 108 ASP A O 1
ATOM 818 N N . MET A 1 109 ? -2.489 -9.812 -4.412 1.00 95.62 109 MET A N 1
ATOM 819 C CA . MET A 1 109 ? -3.326 -9.526 -3.253 1.00 95.62 109 MET A CA 1
ATOM 820 C C . MET A 1 109 ? -2.636 -9.897 -1.942 1.00 95.62 109 MET A C 1
ATOM 822 O O . MET A 1 109 ? -2.333 -11.059 -1.679 1.00 95.62 109 MET A O 1
ATOM 826 N N . LEU A 1 110 ? -2.525 -8.916 -1.047 1.00 94.88 110 LEU A N 1
ATOM 827 C CA . LEU A 1 110 ? -2.117 -9.135 0.335 1.00 94.88 110 LEU A CA 1
ATOM 828 C C . LEU A 1 110 ? -3.350 -9.242 1.240 1.00 94.88 110 LEU A C 1
ATOM 830 O O . LEU A 1 110 ? -4.138 -8.302 1.356 1.00 94.88 110 LEU A O 1
ATOM 834 N N . VAL A 1 111 ? -3.511 -10.387 1.904 1.00 94.25 111 VAL A N 1
ATOM 835 C CA . VAL A 1 111 ? -4.597 -10.624 2.865 1.00 94.25 111 VAL A CA 1
ATOM 836 C C . VAL A 1 111 ? -4.111 -10.338 4.281 1.00 94.25 111 VAL A C 1
ATOM 838 O O . VAL A 1 111 ? -3.165 -10.954 4.766 1.00 94.25 111 VAL A O 1
ATOM 841 N N . LEU A 1 112 ? -4.809 -9.440 4.965 1.00 90.00 112 LEU A N 1
ATOM 842 C CA . LEU A 1 112 ? -4.518 -9.001 6.319 1.00 90.00 112 LEU A CA 1
ATOM 843 C C . LEU A 1 112 ? -5.552 -9.626 7.262 1.00 90.00 112 LEU A C 1
ATOM 845 O O . LEU A 1 112 ? -6.729 -9.260 7.239 1.00 90.00 112 LEU A O 1
ATOM 849 N N . ARG A 1 113 ? -5.119 -10.554 8.121 1.00 82.81 113 ARG A N 1
ATOM 850 C CA . ARG A 1 113 ? -5.965 -11.240 9.122 1.00 82.81 113 ARG A CA 1
ATOM 851 C C . ARG A 1 113 ? -5.804 -10.685 10.522 1.00 82.81 113 ARG A C 1
ATOM 853 O O . ARG A 1 113 ? -4.631 -10.476 10.894 1.00 82.81 113 ARG A O 1
#

pLDDT: mean 82.26, std 17.65, range [37.69, 97.31]

Radius of gyration: 17.87 Å; chains: 1; bounding box: 31×25×65 Å

Foldseek 3Di:
DDPDDDDWDKDKDKDFDPQLFQKKKKWKDWWWWQWKDKPNHTPDRHTGNTDMDMDGRRGGDMIMMITTTGPDTKMKIKMKGWHFDDDPPPPDDDDPDDPSPDIDIDIDMDIDD

Sequence (113 aa):
RDEEGSASRKVEFTLRSKNKAPTIELRLEGADMLSARLDGKVVTDKTARFWSMSLHGTGDSLHRFELALSPGSIARIHIAERIPGLPGNAGGARPAHTPLTETTLATDMLVLR